Protein AF-A0A818UP22-F1 (afdb_monomer_lite)

pLDDT: mean 88.05, std 12.98, range [49.59, 98.38]

Structure (mmCIF, N/CA/C/O backbone):
data_AF-A0A818UP22-F1
#
_entry.id   AF-A0A818UP22-F1
#
loop_
_atom_site.group_PDB
_atom_site.id
_atom_site.type_symbol
_atom_site.label_atom_id
_atom_site.label_alt_id
_atom_site.label_comp_id
_atom_site.label_asym_id
_atom_site.label_entity_id
_atom_site.label_seq_id
_atom_site.pdbx_PDB_ins_code
_atom_site.Cartn_x
_atom_site.Cartn_y
_atom_site.Cartn_z
_atom_site.occupancy
_atom_site.B_iso_or_equiv
_atom_site.auth_seq_id
_atom_site.auth_comp_id
_atom_site.auth_asym_id
_atom_site.auth_atom_id
_atom_site.pdbx_PDB_model_num
ATOM 1 N N . MET A 1 1 ? 44.009 30.230 -36.211 1.00 49.59 1 MET A N 1
ATOM 2 C CA . MET A 1 1 ? 42.785 29.808 -36.929 1.00 49.59 1 MET A CA 1
ATOM 3 C C . MET A 1 1 ? 42.752 28.279 -36.969 1.00 49.59 1 MET A C 1
ATOM 5 O O . MET A 1 1 ? 43.231 27.697 -37.926 1.00 49.59 1 MET A O 1
ATOM 9 N N . ASN A 1 2 ? 42.278 27.621 -35.903 1.00 57.81 2 ASN A N 1
ATOM 10 C CA . ASN A 1 2 ? 42.168 26.150 -35.811 1.00 57.81 2 ASN A CA 1
ATOM 11 C C . ASN A 1 2 ? 40.726 25.750 -35.429 1.00 57.81 2 ASN A C 1
ATOM 13 O O . ASN A 1 2 ? 40.474 24.902 -34.582 1.00 57.81 2 ASN A O 1
ATOM 17 N N . TYR A 1 3 ? 39.760 26.466 -36.007 1.00 52.34 3 TYR A N 1
ATOM 18 C CA . TYR A 1 3 ? 38.331 26.322 -35.726 1.00 52.34 3 TYR A CA 1
ATOM 19 C C . TYR A 1 3 ? 37.727 24.969 -36.160 1.00 52.34 3 TYR A C 1
ATOM 21 O O . TYR A 1 3 ? 36.920 24.433 -35.400 1.00 52.34 3 TYR A O 1
ATOM 29 N N . PRO A 1 4 ? 38.118 24.361 -37.302 1.00 64.94 4 PRO A N 1
ATOM 30 C CA . PRO A 1 4 ? 37.543 23.084 -37.737 1.00 64.94 4 PRO A CA 1
ATOM 31 C C . PRO A 1 4 ? 37.858 21.925 -36.782 1.00 64.94 4 PRO A C 1
ATOM 33 O O . PRO A 1 4 ? 36.985 21.117 -36.482 1.00 64.94 4 PRO A O 1
ATOM 36 N N . TYR A 1 5 ? 39.084 21.866 -36.251 1.00 62.91 5 TYR A N 1
ATOM 37 C CA . TYR A 1 5 ? 39.506 20.802 -35.335 1.00 62.91 5 TYR A CA 1
ATOM 38 C C . TYR A 1 5 ? 38.824 20.916 -33.965 1.00 62.91 5 TYR A C 1
ATOM 40 O O . TYR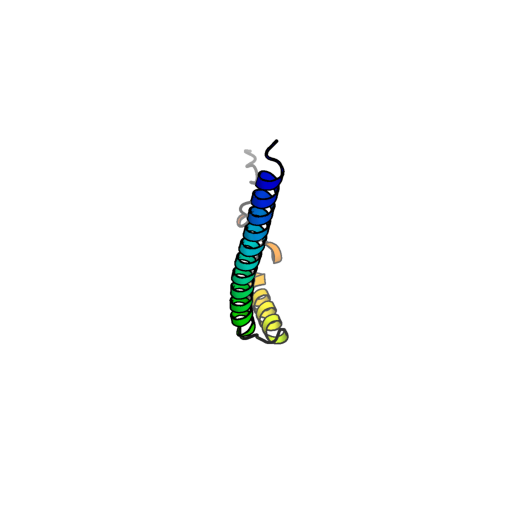 A 1 5 ? 38.398 19.914 -33.394 1.00 62.91 5 TYR A O 1
ATOM 48 N N . ILE A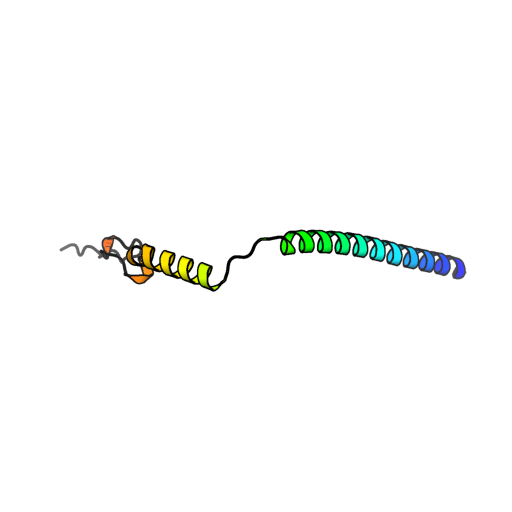 1 6 ? 38.652 22.144 -33.460 1.00 66.19 6 ILE A N 1
ATOM 49 C CA . ILE A 1 6 ? 37.925 22.404 -32.208 1.00 66.19 6 ILE A CA 1
ATOM 50 C C . ILE A 1 6 ? 36.463 21.940 -32.327 1.00 66.19 6 ILE A C 1
ATOM 52 O O . ILE A 1 6 ? 35.954 21.306 -31.407 1.00 66.19 6 ILE A O 1
ATOM 56 N N . TYR A 1 7 ? 35.810 22.190 -33.468 1.00 72.56 7 TYR A N 1
ATOM 57 C CA . TYR A 1 7 ? 34.424 21.774 -33.704 1.00 72.56 7 TYR A CA 1
ATOM 58 C C . TYR A 1 7 ? 34.265 20.251 -33.857 1.00 72.56 7 TYR A C 1
ATOM 60 O O . TYR A 1 7 ? 33.320 19.664 -33.339 1.00 72.56 7 TYR A O 1
ATOM 68 N N . ILE A 1 8 ? 35.208 19.577 -34.519 1.00 74.69 8 ILE A N 1
ATOM 69 C CA . ILE A 1 8 ? 35.184 18.110 -34.648 1.00 74.69 8 ILE A CA 1
ATOM 70 C C . ILE A 1 8 ? 35.364 17.437 -33.277 1.00 74.69 8 ILE A C 1
ATOM 72 O O . ILE A 1 8 ? 34.659 16.475 -32.968 1.00 74.69 8 ILE A O 1
ATOM 76 N N . ASN A 1 9 ? 36.249 17.968 -32.429 1.00 77.88 9 ASN A N 1
ATOM 77 C CA . ASN A 1 9 ? 36.446 17.457 -31.071 1.00 77.88 9 ASN A CA 1
ATOM 78 C C . ASN A 1 9 ? 35.246 17.726 -30.153 1.00 77.88 9 ASN A C 1
ATOM 80 O O . ASN A 1 9 ? 34.918 16.886 -29.318 1.00 77.88 9 ASN A O 1
ATOM 84 N N . SER A 1 10 ? 34.562 18.865 -30.302 1.00 83.25 10 SER A N 1
ATOM 85 C CA . SER A 1 10 ? 33.350 19.136 -29.522 1.00 83.25 10 SER A CA 1
ATOM 86 C C . SER A 1 10 ? 32.175 18.258 -29.963 1.00 83.25 10 SER A C 1
ATOM 88 O O . SER A 1 10 ? 31.439 17.751 -29.119 1.00 83.25 10 SER A O 1
ATOM 90 N N . LEU A 1 11 ? 32.025 17.990 -31.264 1.00 85.56 11 LEU A N 1
ATOM 91 C CA . LEU A 1 11 ? 31.009 17.063 -31.768 1.00 85.56 11 LEU A CA 1
ATOM 92 C C . LEU A 1 11 ? 31.254 15.614 -31.326 1.00 85.56 11 LEU A C 1
ATOM 94 O O . LEU A 1 11 ? 30.304 14.929 -30.940 1.00 85.56 11 LEU A O 1
ATOM 98 N N . SER A 1 12 ? 32.503 15.139 -31.358 1.00 86.50 12 SER A N 1
ATOM 99 C CA . SER A 1 12 ? 32.835 13.786 -30.894 1.00 86.50 12 SER A CA 1
ATOM 100 C C . SER A 1 12 ? 32.616 13.632 -29.384 1.00 86.50 12 SER A C 1
ATOM 102 O O . SER A 1 12 ? 32.106 12.601 -28.938 1.00 86.50 12 SER A O 1
ATOM 104 N N . MET A 1 13 ? 32.903 14.680 -28.605 1.00 87.69 13 MET A N 1
ATOM 105 C CA . MET A 1 13 ? 32.617 14.745 -27.170 1.00 87.69 13 MET A CA 1
ATOM 106 C C . MET A 1 13 ? 31.112 14.653 -26.885 1.00 87.69 13 MET A C 1
ATOM 108 O O . MET A 1 13 ? 30.689 13.761 -26.152 1.00 87.69 13 MET A O 1
ATOM 112 N N . LEU A 1 14 ? 30.292 15.481 -27.543 1.00 89.44 14 LEU A N 1
ATOM 113 C CA . LEU A 1 14 ? 28.830 15.455 -27.396 1.00 89.44 14 LEU A CA 1
ATOM 114 C C . LEU A 1 14 ? 28.223 14.098 -27.784 1.00 89.44 14 LEU A C 1
ATOM 116 O O . LEU A 1 14 ? 27.262 13.632 -27.168 1.00 89.44 14 LEU A O 1
ATOM 120 N N . PHE A 1 15 ? 28.764 13.444 -28.813 1.00 91.12 15 PHE A N 1
ATOM 121 C CA . PHE A 1 15 ? 28.317 12.111 -29.213 1.00 91.12 15 PHE A CA 1
ATOM 122 C C . PHE A 1 15 ? 28.616 11.060 -28.135 1.00 91.12 15 PHE A C 1
ATOM 124 O O . PHE A 1 15 ? 27.746 10.248 -27.811 1.00 91.12 15 PHE A O 1
ATOM 131 N N . ASN A 1 16 ? 29.809 11.099 -27.539 1.00 92.69 16 ASN A N 1
ATOM 132 C CA . ASN A 1 16 ? 30.183 10.199 -26.449 1.00 92.69 16 ASN A CA 1
ATOM 133 C C . ASN A 1 16 ? 29.354 10.441 -25.183 1.00 92.69 16 ASN A C 1
ATOM 135 O O . ASN A 1 16 ? 28.900 9.473 -24.575 1.00 92.69 16 ASN A O 1
ATOM 139 N N . GLU A 1 17 ? 29.073 11.697 -24.832 1.00 91.31 17 GLU A N 1
ATOM 140 C CA . GLU A 1 17 ? 28.181 12.033 -23.716 1.00 91.31 17 GLU A CA 1
ATOM 141 C C . GLU A 1 17 ? 26.778 11.463 -23.932 1.00 91.31 17 GLU A C 1
ATOM 143 O O . GLU A 1 17 ? 26.253 10.756 -23.072 1.00 91.31 17 GLU A O 1
ATOM 148 N N . LYS A 1 18 ? 26.184 11.674 -25.114 1.00 92.50 18 LYS A N 1
ATOM 149 C CA . LYS A 1 18 ? 24.864 11.108 -25.438 1.00 92.50 18 LYS A CA 1
ATOM 150 C C . LYS A 1 18 ? 24.849 9.582 -25.347 1.00 92.50 18 LYS A C 1
ATOM 152 O O . LYS A 1 18 ? 23.879 9.013 -24.848 1.00 92.50 18 LYS A O 1
ATOM 157 N N . ARG A 1 19 ? 25.916 8.911 -25.793 1.00 91.75 19 ARG A N 1
ATOM 158 C CA . ARG A 1 19 ? 26.053 7.450 -25.672 1.00 91.75 19 ARG A CA 1
ATOM 159 C C . ARG A 1 19 ? 26.169 7.000 -24.220 1.00 91.75 19 ARG A C 1
ATOM 161 O O . ARG A 1 19 ? 25.504 6.039 -23.841 1.00 91.75 19 ARG A O 1
ATOM 168 N N . TYR A 1 20 ? 26.966 7.696 -23.414 1.00 92.06 20 TYR A N 1
ATOM 169 C CA . TYR A 1 20 ? 27.133 7.399 -21.993 1.00 92.06 20 TYR A CA 1
ATOM 170 C C . TYR A 1 20 ? 25.825 7.587 -21.215 1.00 92.06 20 TYR A C 1
ATOM 172 O O . TYR A 1 20 ? 25.442 6.733 -20.411 1.00 92.06 20 TYR A O 1
ATOM 180 N N . HIS A 1 21 ? 25.082 8.656 -21.512 1.00 93.06 21 HIS A N 1
ATOM 181 C CA . HIS A 1 21 ? 23.750 8.871 -20.957 1.00 93.06 21 HIS A CA 1
ATOM 182 C C . HIS A 1 21 ? 22.785 7.759 -21.360 1.00 93.06 21 HIS A C 1
ATOM 184 O O . HIS A 1 21 ? 22.160 7.169 -20.484 1.00 93.06 21 HIS A O 1
ATOM 190 N N . ALA A 1 22 ? 22.714 7.407 -22.647 1.00 94.06 22 ALA A N 1
ATOM 191 C CA . ALA A 1 22 ? 21.851 6.323 -23.112 1.00 94.06 22 ALA A CA 1
ATOM 192 C C . ALA A 1 22 ? 22.185 4.982 -22.430 1.00 94.06 22 ALA A C 1
ATOM 194 O O . ALA A 1 22 ? 21.281 4.256 -22.013 1.00 94.06 22 ALA A O 1
ATOM 195 N N . GLN A 1 23 ? 23.475 4.677 -22.256 1.00 94.62 23 GLN A N 1
ATOM 196 C CA . GLN A 1 23 ? 23.930 3.477 -21.554 1.00 94.62 23 GLN A CA 1
ATOM 197 C C . GLN A 1 23 ? 23.535 3.495 -20.072 1.00 94.62 23 GLN A C 1
ATOM 199 O O . GLN A 1 23 ? 23.041 2.493 -19.554 1.00 94.62 23 GLN A O 1
ATOM 204 N N . THR A 1 24 ? 23.690 4.638 -19.403 1.00 95.94 24 THR A N 1
ATOM 205 C CA . THR A 1 24 ? 23.294 4.812 -17.998 1.00 95.94 24 THR A CA 1
ATOM 206 C C . THR A 1 24 ? 21.783 4.656 -17.832 1.00 95.94 24 THR A C 1
ATOM 208 O O . THR A 1 24 ? 21.331 3.876 -16.997 1.00 95.94 24 THR A O 1
ATOM 211 N N . THR A 1 25 ? 20.991 5.322 -18.677 1.00 96.88 25 THR A N 1
ATOM 212 C CA . THR A 1 25 ? 19.528 5.213 -18.677 1.00 96.88 25 THR A CA 1
ATOM 213 C C . THR A 1 25 ? 19.072 3.773 -18.893 1.00 96.88 25 THR A C 1
ATOM 215 O O . THR A 1 25 ? 18.190 3.309 -18.174 1.00 96.88 25 THR A O 1
ATOM 218 N N . TYR A 1 26 ? 19.693 3.039 -19.820 1.00 96.75 26 TYR A N 1
ATOM 219 C CA . TYR A 1 26 ? 19.384 1.629 -20.056 1.00 96.75 26 TYR A CA 1
ATOM 220 C C . TYR A 1 26 ? 19.622 0.764 -18.813 1.00 96.75 26 TYR A C 1
ATOM 222 O O . TYR A 1 26 ? 18.762 -0.033 -18.438 1.00 96.75 26 TYR A O 1
ATOM 230 N N . VAL A 1 27 ? 20.763 0.937 -18.138 1.00 97.00 27 VAL A N 1
ATOM 231 C CA . VAL A 1 27 ? 21.074 0.197 -16.904 1.00 97.00 27 VAL A CA 1
ATOM 232 C C . VAL A 1 27 ? 20.054 0.517 -15.807 1.00 97.00 27 VAL A C 1
ATOM 234 O O . VAL A 1 27 ? 19.532 -0.399 -15.169 1.00 97.00 27 VAL A O 1
ATOM 237 N N . THR A 1 28 ? 19.708 1.792 -15.623 1.00 97.44 28 THR A N 1
ATOM 238 C CA . THR A 1 28 ? 18.685 2.208 -14.653 1.00 97.44 28 THR A CA 1
ATOM 239 C C . THR A 1 28 ? 17.318 1.606 -14.975 1.00 97.44 28 THR A C 1
ATOM 241 O O . THR A 1 28 ? 16.660 1.078 -14.081 1.00 97.44 28 THR A O 1
ATOM 244 N N . GLN A 1 29 ? 16.899 1.630 -16.243 1.00 97.56 29 GLN A N 1
ATOM 245 C CA . GLN A 1 29 ? 15.626 1.050 -16.678 1.00 97.56 29 GLN A CA 1
ATOM 246 C C . GLN A 1 29 ? 15.586 -0.462 -16.473 1.00 97.56 29 GLN A C 1
ATOM 248 O O . GLN A 1 29 ? 14.579 -0.989 -16.009 1.00 97.56 29 GLN A O 1
ATOM 253 N N . ARG A 1 30 ? 16.685 -1.169 -16.758 1.00 98.12 30 ARG A N 1
ATOM 254 C CA . ARG A 1 30 ? 16.781 -2.604 -16.474 1.00 98.12 30 ARG A CA 1
ATOM 255 C C . ARG A 1 30 ? 16.599 -2.902 -14.993 1.00 98.12 30 ARG A C 1
ATOM 257 O O . ARG A 1 30 ? 15.778 -3.750 -14.656 1.00 98.12 30 ARG A O 1
ATOM 264 N N . ARG A 1 31 ? 17.299 -2.167 -14.127 1.00 98.00 31 ARG A N 1
ATOM 265 C CA . ARG A 1 31 ? 17.174 -2.318 -12.672 1.00 98.00 31 ARG A CA 1
ATOM 266 C C . ARG A 1 31 ? 15.747 -2.038 -12.191 1.00 98.00 31 ARG A C 1
ATOM 268 O O . ARG A 1 31 ? 15.233 -2.779 -11.359 1.00 98.00 31 ARG A O 1
ATOM 275 N N . LEU A 1 32 ? 15.098 -1.007 -12.734 1.00 98.19 32 LEU A N 1
ATOM 276 C CA . LEU A 1 32 ? 13.699 -0.690 -12.434 1.00 98.19 32 LEU A CA 1
ATOM 277 C C . LEU A 1 32 ? 12.761 -1.826 -12.867 1.00 98.19 32 LEU A C 1
ATOM 279 O O . LEU A 1 32 ? 11.912 -2.254 -12.095 1.00 98.19 32 LEU A O 1
ATOM 283 N N . CYS A 1 33 ? 12.935 -2.366 -14.074 1.00 98.31 33 CYS A N 1
ATOM 284 C CA . CYS A 1 33 ? 12.147 -3.502 -14.549 1.00 98.31 33 CYS A CA 1
ATOM 285 C C . CYS A 1 33 ? 12.335 -4.747 -13.671 1.00 98.31 33 CYS A C 1
ATOM 287 O O . CYS A 1 33 ? 11.371 -5.466 -13.422 1.00 98.31 33 CYS A O 1
ATOM 289 N N . GLU A 1 34 ? 13.557 -5.012 -13.207 1.00 98.00 34 GLU A N 1
ATOM 290 C CA . GLU A 1 34 ? 13.850 -6.115 -12.287 1.00 98.00 34 GLU A CA 1
ATOM 291 C C . GLU A 1 34 ? 13.146 -5.917 -10.936 1.00 98.00 34 GLU A C 1
ATOM 293 O O . GLU A 1 34 ? 12.447 -6.823 -10.485 1.00 98.00 34 GLU A O 1
ATOM 298 N N . GLN A 1 35 ? 13.217 -4.719 -10.347 1.00 98.31 35 GLN A N 1
ATOM 299 C CA . GLN A 1 35 ? 12.473 -4.376 -9.127 1.00 98.31 35 GLN A CA 1
ATOM 300 C C . GLN A 1 35 ? 10.959 -4.568 -9.311 1.00 98.31 35 GLN A C 1
ATOM 302 O O . GLN A 1 35 ? 10.319 -5.236 -8.499 1.00 98.31 35 GLN A O 1
ATOM 307 N N . LEU A 1 36 ? 10.383 -4.025 -10.387 1.00 98.38 36 LEU A N 1
ATOM 308 C CA . LEU A 1 36 ? 8.945 -4.118 -10.653 1.00 98.38 36 LEU A CA 1
ATOM 309 C C . LEU A 1 36 ? 8.486 -5.566 -10.857 1.00 98.38 36 LEU A C 1
ATOM 311 O O . LEU A 1 36 ? 7.384 -5.923 -10.445 1.00 98.38 36 LEU A O 1
ATOM 315 N N . ARG A 1 37 ? 9.322 -6.421 -11.462 1.00 98.12 37 ARG A N 1
ATOM 316 C CA . ARG A 1 37 ? 9.032 -7.858 -11.588 1.00 98.12 37 ARG A CA 1
ATOM 317 C C . ARG A 1 37 ? 8.949 -8.534 -10.226 1.00 98.12 37 ARG A C 1
ATOM 319 O O . ARG A 1 37 ? 8.044 -9.336 -10.023 1.00 98.12 37 ARG A O 1
ATOM 326 N N . GLU A 1 38 ? 9.852 -8.214 -9.305 1.00 97.88 38 GLU A N 1
ATOM 327 C CA . GLU A 1 38 ? 9.804 -8.761 -7.945 1.00 97.88 38 GLU A CA 1
ATOM 328 C C . GLU A 1 38 ? 8.602 -8.227 -7.156 1.00 97.88 38 GLU A C 1
ATOM 330 O O . GLU A 1 38 ? 7.921 -8.987 -6.469 1.00 97.88 38 GLU A O 1
ATOM 335 N N . GLU A 1 39 ? 8.255 -6.949 -7.304 1.00 97.12 39 GLU A N 1
ATOM 336 C CA . GLU A 1 39 ? 7.061 -6.378 -6.668 1.00 97.12 39 GLU A CA 1
ATOM 337 C C . GLU A 1 39 ? 5.758 -6.956 -7.217 1.00 97.12 39 GLU A C 1
ATOM 339 O O . GLU A 1 39 ? 4.823 -7.207 -6.455 1.00 97.12 39 GLU A O 1
ATOM 344 N N . ALA A 1 40 ? 5.697 -7.218 -8.523 1.00 97.31 40 ALA A N 1
ATOM 345 C CA . ALA A 1 40 ? 4.536 -7.830 -9.154 1.00 97.31 40 ALA A CA 1
ATOM 346 C C . ALA A 1 40 ? 4.286 -9.264 -8.659 1.00 97.31 40 ALA A C 1
ATOM 348 O O . ALA A 1 40 ? 3.127 -9.671 -8.575 1.00 97.31 40 ALA A O 1
ATOM 349 N N . LYS A 1 41 ? 5.350 -9.999 -8.301 1.00 97.50 41 LYS A N 1
ATOM 350 C CA . LYS A 1 41 ? 5.281 -11.365 -7.755 1.00 97.50 41 LYS A CA 1
ATOM 351 C C . LYS A 1 41 ? 4.826 -11.428 -6.296 1.00 97.50 41 LYS A C 1
ATOM 353 O O . LYS A 1 41 ? 4.545 -12.522 -5.814 1.00 97.50 41 LYS A O 1
ATOM 358 N N . ARG A 1 42 ? 4.759 -10.303 -5.574 1.00 96.19 42 ARG A N 1
ATOM 359 C CA . ARG A 1 42 ? 4.305 -10.304 -4.176 1.00 96.19 42 ARG A CA 1
ATOM 360 C C . ARG A 1 42 ? 2.848 -10.751 -4.089 1.00 96.19 42 ARG A C 1
ATOM 362 O O . ARG A 1 42 ? 1.968 -10.187 -4.744 1.00 96.19 42 ARG A O 1
ATOM 369 N N . GLU A 1 43 ? 2.596 -11.733 -3.234 1.00 96.88 43 GLU A N 1
ATOM 370 C CA . GLU A 1 43 ? 1.245 -12.203 -2.952 1.00 96.88 43 GLU A CA 1
ATOM 371 C C . GLU A 1 43 ? 0.429 -11.109 -2.255 1.00 96.88 43 GLU A C 1
ATOM 373 O O . GLU A 1 43 ? 0.911 -10.415 -1.356 1.00 96.88 43 GLU A O 1
ATOM 378 N N . ARG A 1 44 ? -0.822 -10.936 -2.693 1.00 96.31 44 ARG A N 1
ATOM 379 C CA . ARG A 1 44 ? -1.752 -9.954 -2.129 1.00 96.31 44 ARG A CA 1
ATOM 380 C C . ARG A 1 44 ? -2.865 -10.668 -1.380 1.00 96.31 44 ARG A C 1
ATOM 382 O O . ARG A 1 44 ? -3.417 -11.654 -1.861 1.00 96.31 44 ARG A O 1
ATOM 389 N N . ILE A 1 45 ? -3.246 -10.109 -0.239 1.00 97.38 45 ILE A N 1
ATOM 390 C CA . ILE A 1 45 ? -4.413 -10.543 0.532 1.00 97.38 45 ILE A CA 1
ATOM 391 C C . ILE A 1 45 ? -5.607 -9.669 0.126 1.00 97.38 45 ILE A C 1
ATOM 393 O O . ILE A 1 45 ? -5.446 -8.499 -0.229 1.00 97.38 45 ILE A O 1
ATOM 397 N N . LYS A 1 46 ? -6.826 -10.225 0.154 1.00 98.12 46 LYS A N 1
ATOM 398 C CA . LYS A 1 46 ? -8.044 -9.449 -0.123 1.00 98.12 46 LYS A CA 1
ATOM 399 C C . LYS A 1 46 ? -8.173 -8.305 0.878 1.00 98.12 46 LYS A C 1
ATOM 401 O O . LYS A 1 46 ? -8.127 -8.534 2.084 1.00 98.12 46 LYS A O 1
ATOM 406 N N . VAL A 1 47 ? -8.456 -7.104 0.376 1.00 98.06 47 VAL A N 1
ATOM 407 C CA . VAL A 1 47 ? -8.660 -5.906 1.208 1.00 98.06 47 VA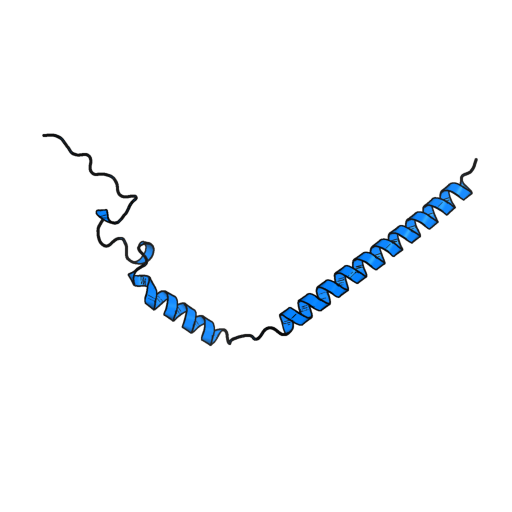L A CA 1
ATOM 408 C C . VAL A 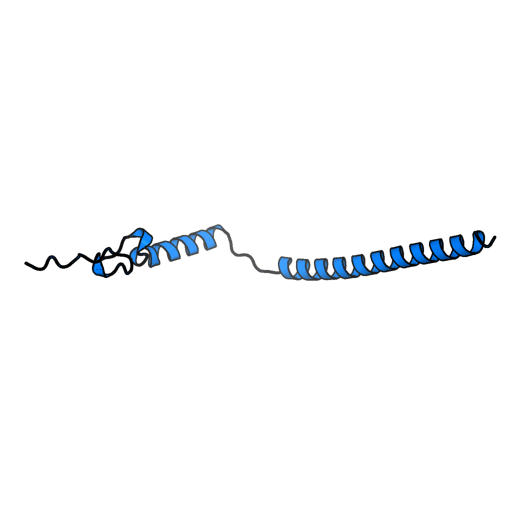1 47 ? -9.728 -6.149 2.276 1.00 98.06 47 VAL A C 1
ATOM 410 O O . VAL A 1 47 ? -9.530 -5.803 3.430 1.00 98.06 47 VAL A O 1
ATOM 413 N N . SER A 1 48 ? -10.810 -6.854 1.936 1.00 98.19 48 SER A N 1
ATOM 414 C CA . SER A 1 48 ? -11.869 -7.199 2.891 1.00 98.19 48 SER A CA 1
ATOM 415 C C . SER A 1 48 ? -11.400 -8.057 4.073 1.00 98.19 48 SER A C 1
ATOM 417 O O . SER A 1 48 ? -12.029 -8.013 5.123 1.00 98.19 48 SER A O 1
ATOM 419 N N . ILE A 1 49 ? -10.353 -8.873 3.903 1.00 98.06 49 ILE A N 1
ATOM 420 C CA . ILE A 1 49 ? -9.762 -9.675 4.987 1.00 98.06 49 ILE A CA 1
ATOM 421 C C . ILE A 1 49 ? -8.892 -8.765 5.850 1.00 98.06 49 ILE A C 1
ATOM 423 O O . ILE A 1 49 ? -9.132 -8.661 7.046 1.00 98.06 49 ILE A O 1
ATOM 427 N N . VAL A 1 50 ? -7.982 -8.012 5.224 1.00 98.12 50 VAL A N 1
ATOM 428 C CA . VAL A 1 50 ? -7.091 -7.076 5.927 1.00 98.12 50 VAL A CA 1
ATOM 429 C C . VAL A 1 50 ? -7.886 -6.061 6.752 1.00 98.12 50 VAL A C 1
ATOM 431 O O . VAL A 1 50 ? -7.553 -5.809 7.902 1.00 98.12 50 VAL A O 1
ATOM 434 N N . CYS A 1 51 ? -8.981 -5.518 6.215 1.00 98.31 51 CYS A N 1
ATOM 435 C CA . CYS A 1 51 ? -9.847 -4.608 6.963 1.00 98.31 51 CYS A CA 1
ATOM 436 C C . CYS A 1 51 ? -10.450 -5.263 8.213 1.00 98.31 51 CYS A C 1
ATOM 438 O O . CYS A 1 51 ? -10.517 -4.617 9.253 1.00 98.31 51 CYS A O 1
ATOM 440 N N . LYS A 1 52 ? -10.874 -6.533 8.137 1.00 98.31 52 LYS A N 1
ATOM 441 C CA . LYS A 1 52 ? -11.398 -7.255 9.308 1.00 98.31 52 LYS A CA 1
ATOM 442 C C . LYS A 1 52 ? -10.313 -7.464 10.357 1.00 98.31 52 LYS A C 1
ATOM 444 O O . LYS A 1 52 ? -10.580 -7.254 11.535 1.00 98.31 52 LYS A O 1
ATOM 449 N N . ASP A 1 53 ? -9.108 -7.823 9.927 1.00 98.19 53 ASP A N 1
ATOM 450 C CA . ASP A 1 53 ? -7.973 -8.034 10.826 1.00 98.19 53 ASP A CA 1
ATOM 451 C C . ASP A 1 53 ? -7.568 -6.732 11.528 1.00 98.19 53 ASP A C 1
ATOM 453 O O . ASP A 1 53 ? -7.360 -6.726 12.740 1.00 98.19 53 ASP A O 1
ATOM 457 N N . LEU A 1 54 ? -7.545 -5.610 10.799 1.00 98.19 54 LEU A N 1
ATOM 458 C CA . LEU A 1 54 ? -7.289 -4.285 11.370 1.00 98.19 54 LEU A CA 1
ATOM 459 C C . LEU A 1 54 ? -8.361 -3.887 12.392 1.00 98.19 54 LEU A C 1
ATOM 461 O O . LEU A 1 54 ? -8.024 -3.475 13.499 1.00 98.19 54 LEU A O 1
ATOM 465 N N . VAL A 1 55 ? -9.645 -4.038 12.050 1.00 97.94 55 VAL A N 1
ATOM 466 C CA . VAL A 1 55 ? -10.755 -3.729 12.970 1.00 97.94 55 VAL A CA 1
ATOM 467 C C . VAL A 1 55 ? -10.675 -4.587 14.225 1.00 97.94 55 VAL A C 1
ATOM 469 O O . VAL A 1 55 ? -10.845 -4.072 15.329 1.00 97.94 55 VAL A O 1
ATOM 472 N N . ARG A 1 56 ? -10.383 -5.881 14.071 1.00 98.19 56 ARG A N 1
ATOM 473 C CA . ARG A 1 56 ? -10.202 -6.792 15.199 1.00 98.19 56 ARG A CA 1
ATOM 474 C C . ARG A 1 56 ? -9.056 -6.333 16.091 1.00 98.19 56 ARG A C 1
ATOM 476 O O . ARG A 1 56 ? -9.263 -6.174 17.285 1.00 98.19 56 ARG A O 1
ATOM 483 N N . TYR A 1 57 ? -7.888 -6.060 15.513 1.00 98.00 57 TYR A N 1
ATOM 484 C CA . TYR A 1 57 ? -6.726 -5.609 16.273 1.00 98.00 57 TYR A CA 1
ATOM 485 C C . TYR A 1 57 ? -7.031 -4.344 17.080 1.00 98.00 57 TYR A C 1
ATOM 487 O O . TYR A 1 57 ? -6.753 -4.298 18.275 1.00 98.00 57 TYR A O 1
ATOM 495 N N . ILE A 1 58 ? -7.658 -3.347 16.451 1.00 97.19 58 ILE A N 1
ATOM 496 C CA . ILE A 1 58 ? -8.059 -2.109 17.129 1.00 97.19 58 ILE A CA 1
ATOM 497 C C . ILE A 1 58 ? -9.042 -2.418 18.262 1.00 97.19 58 ILE A C 1
ATOM 499 O O . ILE A 1 58 ? -8.846 -1.961 19.382 1.00 97.19 58 ILE A O 1
ATOM 503 N N . THR A 1 59 ? -10.065 -3.231 17.999 1.00 96.25 59 THR A N 1
ATOM 504 C CA . THR A 1 59 ? -11.097 -3.579 18.989 1.00 96.25 59 THR A CA 1
ATOM 505 C C . THR A 1 59 ? -10.514 -4.304 20.202 1.00 96.25 59 THR A C 1
ATOM 507 O O . THR A 1 59 ? -10.919 -4.022 21.327 1.00 96.25 59 THR A O 1
ATOM 510 N N . ASP A 1 60 ? -9.545 -5.192 19.976 1.00 96.94 60 ASP A N 1
ATOM 511 C CA . ASP A 1 60 ? -8.881 -5.973 21.022 1.00 96.94 60 ASP A CA 1
ATOM 512 C C . ASP A 1 60 ? -7.967 -5.101 21.911 1.00 96.94 60 ASP A C 1
ATOM 514 O O . ASP A 1 60 ? -7.723 -5.446 23.065 1.00 96.94 60 ASP A O 1
ATOM 518 N N . HIS A 1 61 ? -7.467 -3.967 21.399 1.00 95.88 61 HIS A N 1
ATOM 519 C CA . HIS A 1 61 ? -6.494 -3.116 22.102 1.00 95.88 61 HIS A CA 1
ATOM 520 C C . HIS A 1 61 ? -7.048 -1.760 22.558 1.00 95.88 61 HIS A C 1
ATOM 522 O O . HIS A 1 61 ? -6.434 -1.124 23.413 1.00 95.88 61 HIS A O 1
ATOM 528 N N . GLN A 1 62 ? -8.204 -1.318 22.051 1.00 94.19 62 GLN A N 1
ATOM 529 C CA . GLN A 1 62 ? -8.767 0.010 22.341 1.00 94.19 62 GLN A CA 1
ATOM 530 C C . GLN A 1 62 ? -8.986 0.271 23.837 1.00 94.19 62 GLN A C 1
ATOM 532 O O . GLN A 1 62 ? -8.879 1.406 24.283 1.00 94.19 62 GLN A O 1
ATOM 537 N N . THR A 1 63 ? -9.264 -0.766 24.634 1.00 92.19 63 THR A N 1
ATOM 538 C CA . THR A 1 63 ? -9.484 -0.623 26.082 1.00 92.19 63 THR A CA 1
ATOM 539 C C . THR A 1 63 ? -8.204 -0.312 26.850 1.00 92.19 63 THR A C 1
ATOM 541 O O . THR A 1 63 ? -8.274 0.153 27.982 1.00 92.19 63 THR A O 1
ATOM 544 N N . ASN A 1 64 ? -7.045 -0.580 26.247 1.00 90.56 64 ASN A N 1
AT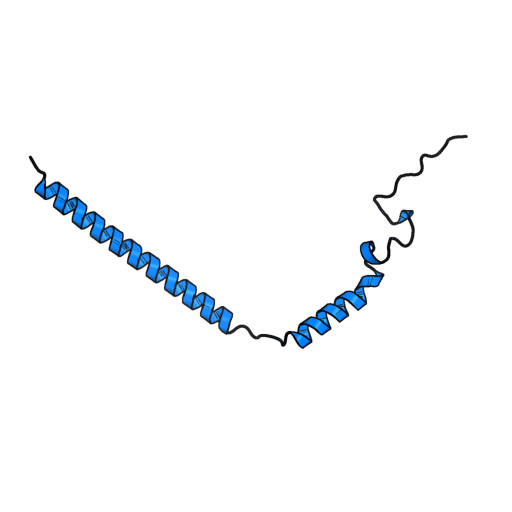OM 545 C CA . ASN A 1 64 ? -5.731 -0.300 26.820 1.00 90.56 64 ASN A CA 1
ATOM 546 C C . ASN A 1 64 ? -5.144 1.014 26.281 1.00 90.56 64 ASN A C 1
ATOM 548 O O . ASN A 1 64 ? -4.081 1.442 26.727 1.00 90.56 64 ASN A O 1
ATOM 552 N N . ASP A 1 65 ? -5.810 1.643 25.312 1.00 92.44 65 ASP A N 1
ATOM 553 C CA . ASP A 1 65 ? -5.380 2.908 24.737 1.00 92.44 65 ASP A CA 1
ATOM 554 C C . ASP A 1 65 ? -5.869 4.072 25.608 1.00 92.44 65 ASP A C 1
ATOM 556 O O . ASP A 1 65 ? -7.036 4.472 25.574 1.00 92.44 65 ASP A O 1
ATOM 560 N N . ALA A 1 66 ? -4.947 4.643 26.383 1.00 91.56 66 ALA A N 1
ATOM 561 C CA . ALA A 1 66 ? -5.224 5.762 27.279 1.00 91.56 66 ALA A CA 1
ATOM 562 C C . ALA A 1 66 ? -5.738 7.021 26.556 1.00 91.56 66 ALA A C 1
ATOM 564 O O . ALA A 1 66 ? -6.350 7.874 27.198 1.00 91.56 66 ALA A O 1
ATOM 565 N N . LEU A 1 67 ? -5.520 7.160 25.244 1.00 91.25 67 LEU A N 1
ATOM 566 C CA . LEU A 1 67 ? -6.049 8.281 24.461 1.00 91.25 67 LEU A CA 1
ATOM 567 C C . LEU A 1 67 ? -7.503 8.060 24.034 1.00 91.25 67 LEU A C 1
ATOM 569 O O . LEU A 1 67 ? -8.207 9.029 23.756 1.00 91.25 67 LEU A O 1
ATOM 573 N N . VAL A 1 68 ? -7.953 6.805 23.996 1.00 91.31 68 VAL A N 1
ATOM 574 C CA . VAL A 1 68 ? -9.326 6.438 23.633 1.00 91.31 68 VAL A CA 1
ATOM 575 C C . VAL A 1 68 ? -10.209 6.353 24.874 1.00 91.31 68 VAL A C 1
ATOM 577 O O . VAL A 1 68 ? -11.270 6.973 24.910 1.00 91.31 68 VAL A O 1
ATOM 580 N N . VAL A 1 69 ? -9.782 5.607 25.898 1.00 92.00 69 VAL A N 1
ATOM 581 C CA . VAL A 1 69 ? -10.583 5.386 27.118 1.00 92.00 69 VAL A CA 1
ATOM 582 C C . VAL A 1 69 ? -10.256 6.348 28.262 1.00 92.00 69 VAL A C 1
ATOM 584 O O . VAL A 1 69 ? -11.004 6.422 29.236 1.00 92.00 69 VAL A O 1
ATOM 587 N N . GLY A 1 70 ? -9.170 7.113 28.146 1.00 88.88 70 GLY A N 1
ATOM 588 C CA . GLY A 1 70 ? -8.636 7.905 29.249 1.00 88.88 70 GLY A CA 1
ATOM 589 C C . GLY A 1 70 ? -7.793 7.069 30.215 1.00 88.88 70 GLY A C 1
ATOM 590 O O . GLY A 1 70 ? -7.767 5.840 30.177 1.00 88.88 70 GLY A O 1
ATOM 591 N N . PHE A 1 71 ? -7.077 7.749 31.108 1.00 88.88 71 PHE A N 1
ATOM 592 C CA . PHE A 1 71 ? -6.329 7.075 32.168 1.00 88.88 71 PHE A CA 1
ATOM 593 C C . PHE A 1 71 ? -7.289 6.592 33.273 1.00 88.88 71 PHE A C 1
ATOM 595 O O . PHE A 1 71 ? -8.139 7.380 33.696 1.00 88.88 71 PHE A O 1
ATOM 602 N N . PRO A 1 72 ? -7.139 5.355 33.795 1.00 85.19 72 PRO A N 1
ATOM 603 C CA . PRO A 1 72 ? -7.993 4.828 34.868 1.00 85.19 72 PRO A CA 1
ATOM 604 C C . PRO A 1 72 ? -7.989 5.697 36.131 1.00 85.19 72 PRO A C 1
ATOM 606 O O . PRO A 1 72 ? -9.010 5.850 36.801 1.00 85.19 72 PRO A O 1
ATOM 609 N N . SER A 1 73 ? -6.843 6.299 36.445 1.00 86.12 73 SER A N 1
ATOM 610 C CA . SER A 1 73 ? -6.693 7.307 37.485 1.00 86.12 73 SER A CA 1
ATOM 611 C C . SER A 1 73 ? -5.939 8.519 36.942 1.00 86.12 73 SER A C 1
ATOM 613 O O . SER A 1 73 ? -4.981 8.356 36.183 1.00 86.12 73 SER A O 1
ATOM 615 N N . PRO A 1 74 ? -6.245 9.746 37.407 1.00 78.62 74 PRO A N 1
ATOM 616 C CA . PRO A 1 74 ? -5.424 10.917 37.108 1.00 78.62 74 PRO A CA 1
ATOM 617 C C . PRO A 1 74 ? -3.945 10.717 37.473 1.00 78.62 74 PRO A C 1
ATOM 619 O O . PRO A 1 74 ? -3.080 11.335 36.865 1.00 78.62 74 PRO A O 1
ATOM 622 N N . LYS A 1 75 ? -3.641 9.864 38.464 1.00 82.88 75 LYS A N 1
ATOM 623 C CA . LYS A 1 75 ? -2.265 9.549 38.883 1.00 82.88 75 LYS A CA 1
ATOM 624 C C . LYS A 1 75 ? -1.492 8.701 37.866 1.00 82.88 75 LYS A C 1
ATOM 626 O O . LYS A 1 75 ? -0.268 8.769 37.875 1.00 82.88 75 LYS A O 1
ATOM 631 N N . ASP A 1 76 ? -2.187 7.953 37.011 1.00 85.50 76 ASP A N 1
ATOM 632 C CA . ASP A 1 76 ? -1.568 7.118 35.972 1.00 85.50 76 ASP A CA 1
ATOM 633 C C . ASP A 1 76 ? -1.167 7.947 34.747 1.00 85.50 76 ASP A C 1
ATOM 635 O O . ASP A 1 76 ? -0.386 7.488 33.917 1.00 85.50 76 ASP A O 1
ATOM 639 N N . ASN A 1 77 ? -1.672 9.183 34.640 1.00 89.06 77 ASN A N 1
ATOM 640 C CA . ASN A 1 77 ? -1.235 10.135 33.632 1.00 89.06 77 ASN A CA 1
ATOM 641 C C . ASN A 1 77 ? 0.094 10.791 34.067 1.00 89.06 77 ASN A C 1
ATOM 643 O O . ASN A 1 77 ? 0.083 11.637 34.969 1.00 89.06 77 ASN A O 1
ATOM 647 N N . PRO A 1 78 ? 1.233 10.497 33.407 1.00 88.19 78 PRO A N 1
ATOM 648 C CA . PRO A 1 78 ? 2.519 11.112 33.742 1.00 88.19 78 PRO A CA 1
ATOM 649 C C . PRO A 1 78 ? 2.551 12.630 33.494 1.00 88.19 78 PRO A C 1
ATOM 651 O O . PRO A 1 78 ? 3.421 13.315 34.029 1.00 88.19 78 PRO A O 1
ATOM 654 N N . PHE A 1 79 ? 1.596 13.164 32.726 1.00 87.56 79 PHE A N 1
ATOM 655 C CA . PHE A 1 79 ? 1.454 14.589 32.415 1.00 87.56 79 PHE A CA 1
ATOM 656 C C . PHE A 1 79 ? 0.386 15.300 33.261 1.00 87.56 79 PHE A C 1
ATOM 658 O O . PHE A 1 79 ? -0.003 16.421 32.943 1.00 87.56 79 PHE A O 1
ATOM 665 N N . ARG A 1 80 ? -0.120 14.672 34.330 1.00 81.94 80 ARG A N 1
ATOM 666 C CA . ARG A 1 80 ? -1.056 15.318 35.261 1.00 81.94 80 ARG A CA 1
ATOM 667 C C . ARG A 1 80 ? -0.394 16.489 35.997 1.00 81.94 80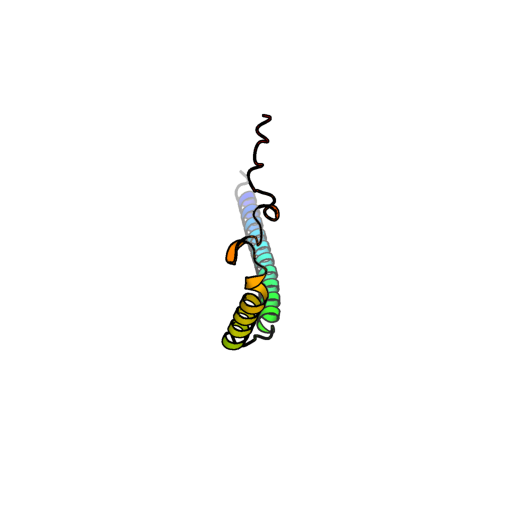 ARG A C 1
ATOM 669 O O . ARG A 1 80 ? 0.714 16.354 36.520 1.00 81.94 80 ARG A O 1
ATOM 676 N N . ASP A 1 81 ? -1.153 17.568 36.191 1.00 79.81 81 ASP A N 1
ATOM 677 C CA . ASP A 1 81 ? -0.795 18.634 37.127 1.00 79.81 81 ASP A CA 1
ATOM 678 C C . ASP A 1 81 ? -0.564 18.076 38.537 1.00 79.81 81 ASP A C 1
ATOM 680 O O . ASP A 1 81 ? -1.427 17.434 39.153 1.00 79.81 81 ASP A O 1
ATOM 684 N N . LYS A 1 82 ? 0.631 18.324 39.079 1.00 76.81 82 LYS A N 1
ATOM 685 C CA . LYS A 1 82 ? 0.927 18.005 40.475 1.00 76.81 82 LYS A CA 1
ATOM 686 C C . LYS A 1 82 ? 0.049 18.910 41.332 1.00 76.81 82 LYS A C 1
ATOM 688 O O . LYS A 1 82 ? 0.222 20.124 41.302 1.00 76.81 82 LYS A O 1
ATOM 693 N N . GLN A 1 83 ? -0.879 18.334 42.098 1.00 65.62 83 GLN A N 1
ATOM 694 C CA . GLN A 1 83 ? -1.562 19.100 43.139 1.00 65.62 83 GLN A CA 1
ATOM 695 C C . GLN A 1 83 ? -0.487 19.693 44.051 1.00 65.62 83 GLN A C 1
ATOM 697 O O . GLN A 1 83 ? 0.274 18.951 44.673 1.00 65.62 83 GLN A O 1
ATOM 702 N N . GLN A 1 84 ? -0.372 21.023 44.047 1.00 62.50 84 GLN A N 1
ATOM 703 C CA . GLN A 1 84 ? 0.459 21.735 45.004 1.00 62.50 84 GLN A CA 1
ATOM 704 C C . GLN A 1 84 ? -0.059 21.364 46.393 1.00 62.50 84 GLN A C 1
ATOM 706 O O . GLN A 1 84 ? -1.235 21.568 46.688 1.00 62.50 84 GLN A O 1
ATOM 711 N N . CYS A 1 85 ? 0.796 20.781 47.233 1.00 63.59 85 CYS A N 1
ATOM 712 C CA . CYS A 1 85 ? 0.490 20.659 48.649 1.00 63.59 85 CYS A CA 1
ATOM 713 C C . CYS A 1 85 ? 0.308 22.076 49.199 1.00 63.59 85 CYS A C 1
ATOM 715 O O . CYS A 1 85 ? 1.282 22.817 49.325 1.00 63.59 85 CYS A O 1
ATOM 717 N N . SER A 1 86 ? -0.923 22.461 49.522 1.00 63.12 86 SER A N 1
ATOM 718 C CA . SER A 1 86 ? -1.167 23.580 50.422 1.00 63.12 86 SER A CA 1
ATOM 719 C C . SER A 1 86 ? -0.734 23.129 51.815 1.00 63.12 86 SER A C 1
ATOM 721 O O . SER A 1 86 ? -1.417 22.326 52.450 1.00 63.12 86 SER A O 1
ATOM 723 N N . LEU A 1 87 ? 0.445 23.588 52.238 1.00 54.31 87 LEU A N 1
ATOM 724 C CA . LEU A 1 87 ? 0.872 23.525 53.632 1.00 54.31 87 LEU A CA 1
ATOM 725 C C . LEU A 1 87 ? -0.111 24.391 54.430 1.00 54.31 87 LEU A C 1
ATOM 727 O O . LEU A 1 87 ? -0.189 25.595 54.183 1.00 54.31 87 LEU A O 1
ATOM 731 N N . ILE A 1 88 ? -0.891 23.761 55.308 1.00 52.16 88 ILE A N 1
ATOM 732 C CA . ILE A 1 88 ? -1.699 24.437 56.331 1.00 52.16 88 ILE A CA 1
ATOM 733 C C . ILE A 1 88 ? -0.919 24.367 57.638 1.00 52.16 88 ILE A C 1
ATOM 735 O O . ILE A 1 88 ? -0.400 23.262 57.926 1.00 52.16 88 ILE A O 1
#

Sequence (88 aa):
MNYPYIYINSLSMLFNEKRYHAQTTYVTQRRLCEQLREEAKRERIKVSIVCKDLVRYITDHQTNDALVVGFPSPKDNPFRDKQQCSLI

Secondary structure (DSSP, 8-state):
--HHHHHHHHHHHHHHHHHHHHHHHHHHHHHHHHHHHHHHTS----HHHHHHHHHHHHHHHGGG-HHHH--SSGGG-TT---------

Radius of gyration: 33.31 Å; chains: 1; bounding box: 55×42×94 Å

Foldseek 3Di:
DCVVVVVVVVVVVVVVVVVVVVVVVVVVVVVVVVVVVVVVPDDDDDPVVVVVVVVVVCVVCQVVPCVNPNDPDLVSPPPRDDPPPPDD